Protein AF-A0A842UH55-F1 (afdb_monomer_lite)

Secondary structure (DSSP, 8-state):
--HHHHHHHTTSSSSHHHHHHHHHHHHHHHHHHHHHHHHHHHHHHHHTTSPPHHHHHHHHHHH--

Foldseek 3Di:
DDPLVVCCVVVVDVDSVRVVVVVVVVVVVVVVVVVVVVVVVVVVVVCVPDDDPVVVVVVVVVVVD

Radius of gyration: 24.32 Å; chains: 1; bounding box: 63×19×50 Å

Structure (mmCIF, N/CA/C/O backbone):
data_AF-A0A842UH55-F1
#
_entry.id   AF-A0A842UH55-F1
#
loop_
_atom_site.group_PDB
_atom_site.id
_atom_site.type_symbol
_atom_site.label_atom_id
_atom_site.label_alt_id
_atom_site.label_comp_id
_atom_site.label_asym_id
_atom_site.label_entity_id
_atom_site.label_seq_id
_atom_site.pdbx_PDB_ins_code
_atom_site.Cartn_x
_atom_site.Cartn_y
_atom_site.Cartn_z
_atom_site.occupancy
_atom_site.B_iso_or_equiv
_atom_site.auth_seq_id
_atom_site.auth_comp_id
_atom_site.auth_asym_id
_atom_site.auth_atom_id
_atom_site.pdbx_PDB_model_num
ATOM 1 N N . MET A 1 1 ? -21.989 6.216 8.677 1.00 58.88 1 MET A N 1
ATOM 2 C CA . MET A 1 1 ? -20.921 5.629 9.512 1.00 58.88 1 MET A CA 1
ATOM 3 C C . MET A 1 1 ? -19.641 5.785 8.715 1.00 58.88 1 MET A C 1
ATOM 5 O O . MET A 1 1 ? -19.682 5.493 7.526 1.00 58.88 1 MET A O 1
ATOM 9 N N . ASP A 1 2 ? -18.598 6.361 9.308 1.00 86.56 2 ASP A N 1
ATOM 10 C CA . ASP A 1 2 ? -17.331 6.652 8.627 1.00 86.56 2 ASP A CA 1
ATOM 11 C C . ASP A 1 2 ? -16.643 5.337 8.205 1.00 86.56 2 ASP A C 1
ATOM 13 O O . ASP A 1 2 ? -16.717 4.342 8.930 1.00 86.56 2 ASP A O 1
ATOM 17 N N . GLU A 1 3 ? -16.001 5.292 7.038 1.00 88.94 3 GLU A N 1
ATOM 18 C CA . GLU A 1 3 ? -15.294 4.092 6.549 1.00 88.94 3 GLU A CA 1
ATOM 19 C C . GLU A 1 3 ? -14.174 3.685 7.515 1.00 88.94 3 GLU A C 1
ATOM 21 O O . GLU A 1 3 ? -13.949 2.498 7.761 1.00 88.94 3 GLU A O 1
ATOM 26 N N . LEU A 1 4 ? -13.540 4.682 8.141 1.00 91.12 4 LEU A N 1
ATOM 27 C CA . LEU A 1 4 ? -12.550 4.481 9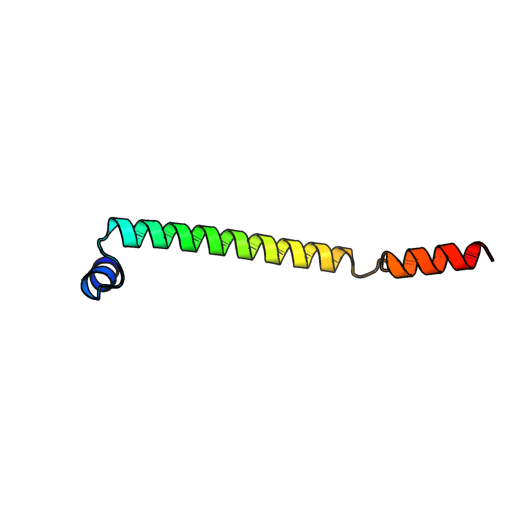.191 1.00 91.12 4 LEU A CA 1
ATOM 28 C C . LEU A 1 4 ? -13.152 3.801 10.431 1.00 91.12 4 LEU A C 1
ATOM 30 O O . LEU A 1 4 ? -12.508 2.962 11.057 1.00 91.12 4 LEU A O 1
ATOM 34 N N . ASP A 1 5 ? -14.395 4.131 10.779 1.00 93.62 5 ASP A N 1
ATOM 35 C CA . ASP A 1 5 ? -15.084 3.504 11.910 1.00 93.62 5 ASP A CA 1
ATOM 36 C C . ASP A 1 5 ? -15.459 2.068 11.612 1.00 93.62 5 ASP A C 1
ATOM 38 O O . ASP A 1 5 ? -15.349 1.211 12.484 1.00 93.62 5 ASP A O 1
ATOM 42 N N . LYS A 1 6 ? -15.863 1.788 10.372 1.00 94.94 6 LYS A N 1
ATOM 43 C CA . LYS A 1 6 ? -16.182 0.432 9.942 1.00 94.94 6 LYS A CA 1
ATOM 44 C C . LYS A 1 6 ? -14.984 -0.499 10.134 1.00 94.94 6 LYS A C 1
ATOM 46 O O . LYS A 1 6 ? -15.132 -1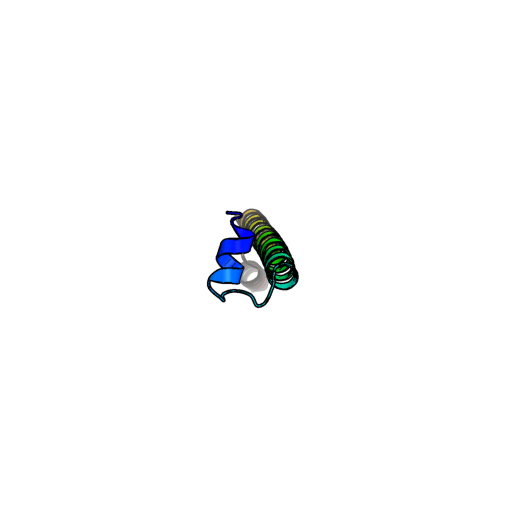.532 10.776 1.00 94.94 6 LYS A O 1
ATOM 51 N N . VAL A 1 7 ? -13.795 -0.108 9.670 1.00 94.19 7 VAL A N 1
ATOM 52 C CA . VAL A 1 7 ? -12.604 -0.973 9.771 1.00 94.19 7 VAL A CA 1
ATOM 53 C C . VAL A 1 7 ? -12.129 -1.180 11.212 1.00 94.19 7 VAL A C 1
ATOM 55 O O . VAL A 1 7 ? -11.596 -2.236 11.543 1.00 94.19 7 VAL A O 1
ATOM 58 N N . VAL A 1 8 ? -12.350 -0.207 12.099 1.00 94.69 8 VAL A N 1
ATOM 59 C CA . VAL A 1 8 ? -12.066 -0.376 13.532 1.00 94.69 8 VAL A CA 1
ATOM 60 C C . VAL A 1 8 ? -13.107 -1.291 14.183 1.00 94.69 8 VAL A C 1
ATOM 62 O O . VAL A 1 8 ? -12.745 -2.209 14.913 1.00 94.69 8 VAL A O 1
ATOM 65 N N . ASN A 1 9 ? -14.393 -1.094 13.882 1.00 95.69 9 ASN A N 1
ATOM 66 C CA . ASN A 1 9 ? -15.490 -1.897 14.433 1.00 95.69 9 ASN A CA 1
ATOM 67 C C . ASN A 1 9 ? -15.449 -3.360 13.967 1.00 95.69 9 ASN A C 1
ATOM 69 O O . ASN A 1 9 ? -15.860 -4.251 14.703 1.00 95.69 9 ASN A O 1
ATOM 73 N N . GLU A 1 10 ? -14.931 -3.616 12.767 1.00 96.00 10 GLU A N 1
ATOM 74 C CA . GLU A 1 10 ? -14.693 -4.963 12.233 1.00 96.00 10 GLU A CA 1
ATOM 75 C C . GLU A 1 10 ? -13.452 -5.640 12.844 1.00 96.00 10 GLU A C 1
ATOM 77 O O . GLU A 1 10 ? -13.179 -6.803 12.555 1.00 96.00 10 GLU A O 1
ATOM 82 N N . GLY A 1 11 ? -12.694 -4.941 13.697 1.00 93.94 11 GLY A N 1
ATOM 83 C CA . GLY A 1 11 ? -11.509 -5.480 14.365 1.00 93.94 11 GLY A CA 1
ATOM 84 C C . GLY A 1 11 ? -10.268 -5.578 13.473 1.00 93.94 11 GLY A C 1
ATOM 85 O O . GLY A 1 11 ? -9.274 -6.169 13.891 1.00 93.94 11 GLY A O 1
ATOM 86 N N . LEU A 1 12 ? -10.291 -4.985 12.271 1.00 94.62 12 LEU A N 1
ATOM 87 C CA . LEU A 1 12 ? -9.121 -4.922 11.383 1.00 94.62 12 LEU A CA 1
ATOM 88 C C . LEU A 1 12 ? -8.003 -4.062 11.987 1.00 94.62 12 LEU A C 1
ATOM 90 O O . LEU A 1 12 ? -6.825 -4.323 11.751 1.00 94.62 12 LEU A O 1
ATOM 94 N N . PHE A 1 13 ? -8.370 -3.055 12.784 1.00 96.69 13 PHE A N 1
ATOM 95 C CA . PHE A 1 13 ? -7.447 -2.198 13.525 1.00 96.69 13 PHE A CA 1
ATOM 96 C C . PHE A 1 13 ? -7.952 -1.978 14.952 1.00 96.69 13 PHE A C 1
ATOM 98 O O . PHE A 1 13 ? -9.155 -1.881 15.185 1.00 96.69 13 PHE A O 1
ATOM 105 N N . ARG A 1 14 ? -7.036 -1.837 15.915 1.00 95.00 14 ARG A N 1
ATOM 106 C CA . ARG A 1 14 ? -7.358 -1.656 17.341 1.00 95.00 14 ARG A CA 1
ATOM 107 C C . ARG A 1 14 ? -7.997 -0.303 17.633 1.00 95.00 14 ARG A C 1
ATOM 109 O O . ARG A 1 14 ? -8.709 -0.164 18.621 1.00 95.00 14 ARG A O 1
ATOM 116 N N . ASN A 1 15 ? -7.680 0.718 16.837 1.00 96.50 15 ASN A N 1
ATOM 117 C CA . ASN A 1 15 ? -8.238 2.064 16.951 1.00 96.50 15 ASN A CA 1
ATOM 118 C C . ASN A 1 15 ? -8.008 2.876 15.664 1.00 96.50 15 ASN A C 1
ATOM 120 O O . ASN A 1 15 ? -7.251 2.479 14.777 1.00 96.50 15 ASN A O 1
ATOM 124 N N . ARG A 1 16 ? -8.638 4.057 15.594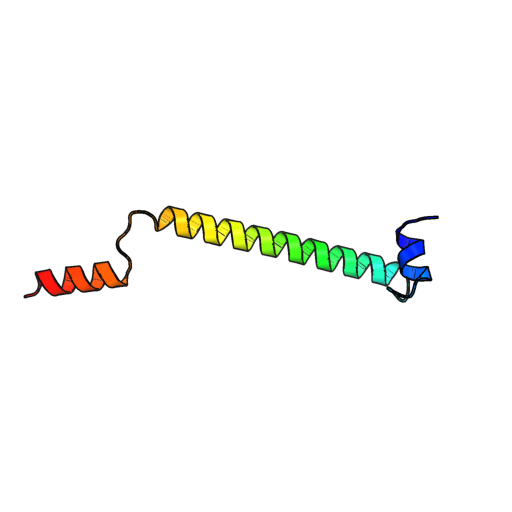 1.00 95.06 16 ARG A N 1
ATOM 125 C CA . ARG A 1 16 ? -8.526 4.983 14.455 1.00 95.06 16 ARG A CA 1
ATOM 126 C C . ARG A 1 16 ? -7.083 5.406 14.169 1.00 95.06 16 ARG A C 1
ATOM 128 O O . ARG A 1 16 ? -6.694 5.485 13.010 1.00 95.06 16 ARG A O 1
ATOM 135 N N . THR A 1 17 ? -6.285 5.660 15.207 1.00 97.19 17 THR A N 1
ATOM 136 C CA . THR A 1 17 ? -4.885 6.086 15.058 1.00 97.19 17 THR A CA 1
ATOM 137 C C . THR A 1 17 ? -4.051 5.018 14.358 1.00 97.19 17 THR A C 1
ATOM 139 O O . THR A 1 17 ? -3.273 5.331 13.460 1.00 97.19 17 THR A O 1
ATOM 142 N N . GLU A 1 18 ? -4.228 3.752 14.730 1.00 96.94 18 GLU A N 1
ATOM 143 C CA . GLU A 1 18 ? -3.560 2.631 14.071 1.00 96.94 18 GLU A CA 1
ATOM 144 C C . GLU A 1 18 ? -3.991 2.497 12.609 1.00 96.94 18 GLU A C 1
ATOM 146 O O . GLU A 1 18 ? -3.130 2.413 11.735 1.00 96.94 18 GLU A O 1
ATOM 151 N N . ALA A 1 19 ? -5.298 2.557 12.337 1.00 96.19 19 ALA A N 1
ATOM 152 C CA . ALA A 1 19 ? -5.833 2.474 10.980 1.00 96.19 19 ALA A CA 1
ATOM 153 C C . ALA A 1 19 ? -5.258 3.568 10.061 1.00 96.19 19 ALA A C 1
ATOM 155 O O . ALA A 1 19 ? -4.821 3.287 8.944 1.00 96.19 19 ALA A O 1
ATOM 156 N N . VAL A 1 20 ? -5.189 4.812 10.547 1.00 96.62 20 VAL A N 1
ATOM 157 C CA . VAL A 1 20 ? -4.614 5.937 9.794 1.00 96.62 20 VAL A CA 1
ATOM 158 C C . VAL A 1 20 ? -3.112 5.753 9.577 1.00 96.62 20 VAL A C 1
ATOM 160 O O . VAL A 1 20 ? -2.630 5.924 8.456 1.00 96.62 20 VAL A O 1
ATOM 163 N N . ASN A 1 21 ? -2.365 5.376 10.618 1.00 97.56 21 ASN A N 1
ATOM 164 C CA . ASN A 1 21 ? -0.918 5.187 10.516 1.00 97.56 21 ASN A CA 1
ATOM 165 C C . ASN A 1 21 ? -0.555 4.083 9.517 1.00 97.56 21 ASN A C 1
ATOM 167 O O . ASN A 1 21 ? 0.350 4.265 8.698 1.00 97.56 21 ASN A O 1
ATOM 171 N N . GLU A 1 22 ? -1.271 2.960 9.544 1.00 96.81 22 GLU A N 1
ATOM 172 C CA . GLU A 1 22 ? -1.054 1.881 8.581 1.00 96.81 22 GLU A CA 1
ATOM 173 C C . GLU A 1 22 ? -1.506 2.269 7.170 1.00 96.81 22 GLU A C 1
ATOM 175 O O . GLU A 1 22 ? -0.803 1.966 6.203 1.00 96.81 22 GLU A O 1
ATOM 180 N N . GLY A 1 23 ? -2.587 3.043 7.031 1.00 96.25 23 GLY A N 1
ATOM 181 C CA . GLY A 1 23 ? -2.985 3.634 5.752 1.00 96.25 23 GLY A CA 1
ATOM 182 C C . GLY A 1 23 ? -1.878 4.497 5.134 1.00 96.25 23 GLY A C 1
ATOM 183 O O . GLY A 1 23 ? -1.498 4.298 3.977 1.00 96.25 23 GLY A O 1
ATOM 184 N N . ILE A 1 24 ? -1.285 5.402 5.918 1.00 97.75 24 ILE A N 1
ATOM 185 C CA . ILE A 1 24 ? -0.153 6.235 5.479 1.00 97.75 24 ILE A CA 1
ATOM 186 C C . ILE A 1 24 ? 1.053 5.363 5.112 1.00 97.75 24 ILE A C 1
ATOM 188 O O . ILE A 1 24 ? 1.672 5.570 4.065 1.00 97.75 24 ILE A O 1
ATOM 192 N N . ARG A 1 25 ? 1.378 4.352 5.927 1.00 98.06 25 ARG A N 1
ATOM 193 C CA . ARG A 1 25 ? 2.495 3.434 5.655 1.00 98.06 25 ARG A CA 1
ATOM 194 C C . ARG A 1 25 ? 2.316 2.711 4.318 1.00 98.06 25 ARG A C 1
ATOM 196 O O . ARG A 1 25 ? 3.272 2.601 3.546 1.00 98.06 25 ARG A O 1
ATOM 203 N N . LEU A 1 26 ? 1.106 2.236 4.029 1.00 97.50 26 LEU A N 1
ATOM 204 C CA . LEU A 1 26 ? 0.775 1.565 2.771 1.00 97.50 26 LEU A CA 1
ATOM 205 C C . LEU A 1 26 ? 0.860 2.518 1.575 1.00 97.50 26 LEU A C 1
ATOM 207 O O . LEU A 1 26 ? 1.432 2.149 0.547 1.00 97.50 26 LEU A O 1
ATOM 211 N N . LEU A 1 27 ? 0.372 3.752 1.716 1.00 97.94 27 LEU A N 1
ATOM 212 C CA . LEU A 1 27 ? 0.477 4.779 0.676 1.00 97.94 27 LEU A CA 1
ATOM 213 C C . LEU A 1 27 ? 1.936 5.088 0.324 1.00 97.94 27 LEU A C 1
ATOM 215 O O . LEU A 1 27 ? 2.297 5.091 -0.856 1.00 97.94 27 LEU A O 1
ATOM 219 N N . VAL A 1 28 ? 2.791 5.271 1.334 1.00 98.00 28 VAL A N 1
ATOM 220 C CA . VAL A 1 28 ? 4.231 5.495 1.136 1.00 98.00 28 VAL A CA 1
ATOM 221 C C . VAL A 1 28 ? 4.873 4.307 0.416 1.00 98.00 28 VAL A C 1
ATOM 223 O O . VAL A 1 28 ? 5.597 4.496 -0.561 1.00 98.00 28 VAL A O 1
ATOM 226 N N . ARG A 1 29 ? 4.577 3.070 0.840 1.00 98.00 29 ARG A N 1
ATOM 227 C CA . ARG A 1 29 ? 5.094 1.856 0.182 1.00 98.00 29 ARG A CA 1
ATOM 228 C C . ARG A 1 29 ? 4.668 1.770 -1.281 1.00 98.00 29 ARG A C 1
ATOM 230 O O . ARG A 1 29 ? 5.503 1.477 -2.135 1.00 98.00 29 ARG A O 1
ATOM 237 N N . ARG A 1 30 ? 3.399 2.062 -1.579 1.00 98.12 30 ARG A N 1
ATOM 238 C CA . ARG A 1 30 ? 2.872 2.068 -2.948 1.00 98.12 30 ARG A CA 1
ATOM 239 C C . ARG A 1 30 ? 3.593 3.091 -3.819 1.00 98.12 30 ARG A C 1
ATOM 241 O O . ARG A 1 30 ? 3.995 2.759 -4.930 1.00 98.12 30 ARG A O 1
ATOM 248 N N . TYR A 1 31 ? 3.784 4.312 -3.321 1.00 97.75 31 TYR A N 1
ATOM 249 C CA . TY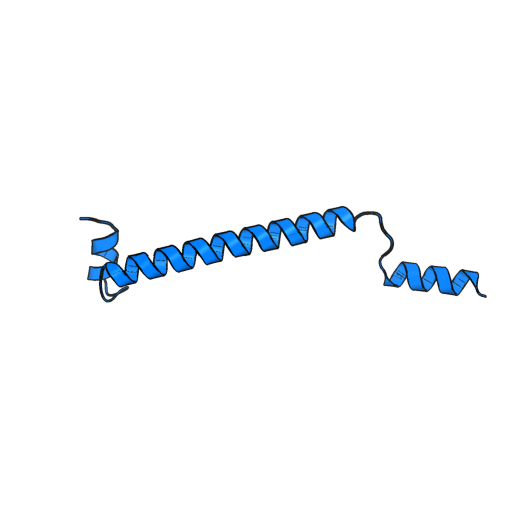R A 1 31 ? 4.481 5.355 -4.073 1.00 97.75 31 TYR A CA 1
ATOM 250 C C . TYR A 1 31 ? 5.935 4.969 -4.372 1.00 97.75 31 TYR A C 1
ATOM 252 O O . TYR A 1 31 ? 6.392 5.092 -5.509 1.00 97.75 31 TYR A O 1
ATOM 260 N N . SER A 1 32 ? 6.639 4.420 -3.380 1.00 97.38 32 SER A N 1
ATOM 261 C CA . SER A 1 32 ? 7.998 3.905 -3.559 1.00 97.38 32 SER A CA 1
ATOM 262 C C . SER A 1 32 ? 8.061 2.788 -4.603 1.00 97.38 32 SER A C 1
ATOM 264 O O . SER A 1 32 ? 8.939 2.807 -5.462 1.00 97.38 32 SER A O 1
ATOM 266 N N . ALA A 1 33 ? 7.113 1.846 -4.578 1.00 97.69 33 ALA A N 1
ATOM 267 C CA . ALA A 1 33 ? 7.048 0.759 -5.554 1.00 97.69 33 ALA A CA 1
ATOM 268 C C . ALA A 1 33 ? 6.836 1.277 -6.988 1.00 97.69 33 ALA A C 1
ATOM 270 O O . ALA A 1 33 ? 7.542 0.849 -7.898 1.00 97.69 33 ALA A O 1
ATOM 271 N N . ILE A 1 34 ? 5.937 2.250 -7.179 1.00 97.88 34 ILE A N 1
ATOM 272 C CA . ILE A 1 34 ? 5.718 2.899 -8.482 1.00 97.88 34 ILE A CA 1
ATOM 273 C C . ILE A 1 34 ? 7.012 3.545 -8.983 1.00 97.88 34 ILE A C 1
ATOM 275 O O . ILE A 1 34 ? 7.421 3.313 -10.116 1.00 97.88 34 ILE A O 1
ATOM 279 N N . LYS A 1 35 ? 7.715 4.298 -8.128 1.00 96.88 35 LYS A N 1
ATOM 280 C CA . LYS A 1 35 ? 8.976 4.957 -8.503 1.00 96.88 35 LYS A CA 1
ATOM 281 C C . LYS A 1 35 ? 10.081 3.972 -8.880 1.00 96.88 35 LYS A C 1
ATOM 283 O O . LYS A 1 35 ? 10.889 4.273 -9.760 1.00 96.88 35 LYS A O 1
ATOM 288 N N . ILE A 1 36 ? 10.125 2.812 -8.226 1.00 96.00 36 ILE A N 1
ATOM 289 C CA . ILE A 1 36 ? 11.037 1.723 -8.589 1.00 96.00 36 ILE A CA 1
ATOM 290 C C . ILE A 1 36 ? 10.664 1.158 -9.963 1.00 96.00 36 ILE A C 1
ATOM 292 O O . ILE A 1 36 ? 11.552 1.034 -10.803 1.00 9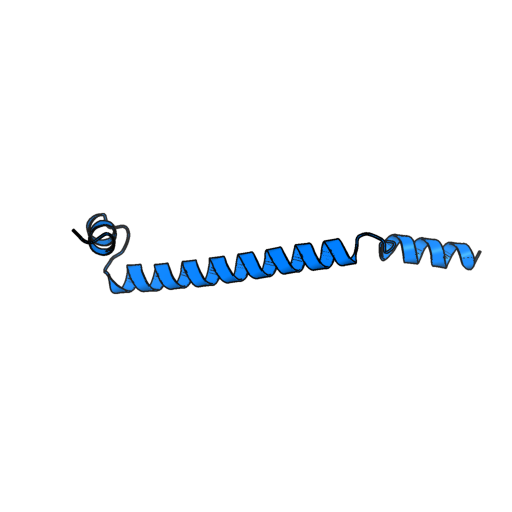6.00 36 ILE A O 1
ATOM 296 N N . GLY A 1 37 ? 9.380 0.884 -10.214 1.00 94.75 37 GLY A N 1
ATOM 297 C CA . GLY A 1 37 ? 8.887 0.415 -11.514 1.00 94.75 37 GLY A CA 1
ATOM 298 C C . GLY A 1 37 ? 9.257 1.367 -12.652 1.00 94.75 37 GLY A C 1
ATOM 299 O O . GLY A 1 37 ? 9.958 0.971 -13.578 1.00 94.75 37 GLY A O 1
ATOM 300 N N . GLU A 1 38 ? 8.939 2.655 -12.502 1.00 94.50 38 GLU A N 1
ATOM 301 C CA . GLU A 1 38 ? 9.320 3.690 -13.473 1.00 94.50 38 GLU A CA 1
ATOM 302 C C . GLU A 1 38 ? 10.846 3.744 -13.700 1.00 94.50 38 GLU A C 1
ATOM 304 O O . GLU A 1 38 ? 11.327 4.068 -14.785 1.00 94.50 38 GLU A O 1
ATOM 309 N N . ARG A 1 39 ? 11.654 3.485 -12.660 1.00 92.69 39 ARG A N 1
ATOM 310 C CA . ARG A 1 39 ? 13.118 3.462 -12.789 1.00 92.69 39 ARG A CA 1
ATOM 311 C C . ARG A 1 39 ? 13.588 2.250 -13.587 1.00 92.69 39 ARG A C 1
ATOM 313 O O . ARG A 1 39 ? 14.515 2.407 -14.378 1.00 92.69 39 ARG A O 1
ATOM 320 N N . ILE A 1 40 ? 12.985 1.084 -13.371 1.00 91.50 40 ILE A N 1
ATOM 321 C CA . ILE A 1 40 ? 13.277 -0.138 -14.128 1.00 91.50 40 ILE A CA 1
ATOM 322 C C . ILE A 1 40 ? 12.923 0.072 -15.600 1.00 91.50 40 ILE A C 1
ATOM 324 O O . ILE A 1 40 ? 13.770 -0.172 -16.454 1.00 91.50 40 ILE A O 1
ATOM 328 N N . GLU A 1 41 ? 11.738 0.607 -15.891 1.00 90.69 41 GLU A N 1
ATOM 329 C CA . GLU A 1 41 ? 11.294 0.909 -17.258 1.00 90.69 41 GLU A CA 1
ATOM 330 C C . GLU A 1 41 ? 12.267 1.860 -17.964 1.00 90.69 41 GLU A C 1
ATOM 332 O O . GLU A 1 41 ? 12.799 1.523 -19.018 1.00 90.69 41 GLU A O 1
ATOM 337 N N . ARG A 1 42 ? 12.636 2.981 -17.326 1.00 88.69 42 ARG A N 1
ATOM 338 C CA . ARG A 1 42 ? 13.631 3.917 -17.885 1.00 88.69 42 ARG A CA 1
ATOM 339 C C . ARG A 1 42 ? 14.999 3.282 -18.135 1.00 88.69 42 ARG A C 1
ATOM 341 O O . ARG A 1 42 ? 15.709 3.697 -19.048 1.00 88.69 42 ARG A O 1
ATOM 348 N N . LEU A 1 43 ? 15.439 2.357 -17.281 1.00 83.50 43 LEU A N 1
ATOM 349 C CA . LEU A 1 43 ? 16.707 1.647 -17.482 1.00 83.50 43 LEU A CA 1
ATOM 350 C C . LEU A 1 43 ? 16.602 0.643 -18.631 1.00 83.50 43 LEU A C 1
ATOM 352 O O . LEU A 1 43 ? 17.542 0.539 -19.413 1.00 83.50 43 LEU A O 1
ATOM 356 N N . SER A 1 44 ? 15.460 -0.034 -18.754 1.00 78.69 44 SER A N 1
ATOM 357 C CA . SER A 1 44 ? 15.160 -0.932 -19.866 1.00 78.69 44 SER A CA 1
ATOM 358 C C . SER A 1 44 ? 15.162 -0.172 -21.189 1.00 78.69 44 SER A C 1
ATOM 360 O O . SER A 1 44 ? 15.903 -0.542 -22.089 1.00 78.69 44 SER A O 1
ATOM 362 N N . GLU A 1 45 ? 14.432 0.941 -21.293 1.00 78.56 45 GLU A N 1
ATOM 363 C CA . GLU A 1 45 ? 14.400 1.794 -22.492 1.00 78.56 45 GLU A CA 1
ATOM 364 C C . GLU A 1 45 ? 15.792 2.303 -22.889 1.00 78.56 45 GLU A C 1
ATOM 366 O O . GLU A 1 45 ? 16.137 2.313 -24.065 1.00 78.56 45 GLU A O 1
ATOM 371 N N . LYS A 1 46 ? 16.634 2.671 -21.914 1.00 68.56 46 LYS A N 1
ATOM 372 C CA . LYS A 1 46 ? 18.035 3.058 -22.165 1.00 68.56 46 LYS A CA 1
ATOM 373 C C . LYS A 1 46 ? 18.930 1.892 -22.598 1.00 68.56 46 LYS A C 1
ATOM 375 O O . LYS A 1 46 ? 20.006 2.136 -23.145 1.00 68.56 46 LYS A O 1
ATOM 380 N N . GLY A 1 47 ? 18.534 0.660 -22.285 1.00 62.22 47 GLY A N 1
ATOM 381 C CA . GLY A 1 47 ? 19.214 -0.572 -22.676 1.00 62.22 47 GLY A CA 1
ATOM 382 C C . GLY A 1 47 ? 18.772 -1.101 -24.041 1.00 62.22 47 GLY A C 1
ATOM 383 O O . GLY A 1 47 ? 19.547 -1.802 -24.685 1.00 62.22 47 GLY A O 1
ATOM 384 N N . VAL A 1 48 ? 17.578 -0.733 -24.521 1.00 54.38 48 VAL A N 1
ATOM 385 C CA . VAL A 1 48 ? 17.117 -1.062 -25.877 1.00 54.38 48 VAL A CA 1
ATOM 386 C C . VAL A 1 48 ? 18.016 -0.337 -26.884 1.00 54.38 48 VAL A C 1
ATOM 388 O O . VAL A 1 48 ? 17.902 0.867 -27.093 1.00 54.38 48 VAL A O 1
ATOM 391 N N . GLY A 1 49 ? 18.955 -1.076 -27.480 1.00 57.25 49 GLY A N 1
ATOM 392 C CA . GLY A 1 49 ? 19.890 -0.578 -28.494 1.00 57.25 49 GLY A CA 1
ATOM 393 C C . GLY A 1 49 ? 21.356 -0.490 -28.060 1.00 57.25 49 GLY A C 1
ATOM 394 O O . GLY A 1 49 ? 22.190 -0.104 -28.876 1.00 57.25 49 GLY A O 1
ATOM 395 N N . LYS A 1 50 ? 21.703 -0.859 -26.819 1.00 58.53 50 LYS A N 1
ATOM 396 C CA . LYS A 1 50 ? 23.104 -1.087 -26.430 1.00 58.53 50 LYS A CA 1
ATOM 397 C C . LYS A 1 50 ? 23.364 -2.590 -26.344 1.00 58.53 50 LYS A C 1
ATOM 399 O O . LYS A 1 50 ? 22.540 -3.273 -25.734 1.00 58.53 50 LYS A O 1
ATOM 404 N N . PRO A 1 51 ? 24.477 -3.105 -26.907 1.00 59.00 51 PRO A N 1
ATOM 405 C CA . PRO A 1 51 ? 24.870 -4.485 -26.659 1.00 59.00 51 PRO A CA 1
ATOM 406 C C . PRO A 1 51 ? 24.931 -4.685 -25.148 1.00 59.00 51 PRO A C 1
ATOM 408 O O . PRO A 1 51 ? 25.380 -3.797 -24.408 1.00 59.00 51 PRO A O 1
ATOM 411 N N . SER A 1 52 ? 24.422 -5.821 -24.676 1.00 68.75 52 SER A N 1
ATOM 412 C CA . SER A 1 52 ? 24.559 -6.170 -23.267 1.00 68.75 52 SER A CA 1
ATOM 413 C C . SER A 1 52 ? 26.035 -6.067 -22.871 1.00 68.75 52 SER A C 1
ATOM 415 O O . SER A 1 52 ? 26.925 -6.270 -23.695 1.00 68.75 52 SER A O 1
ATOM 417 N N . VAL A 1 53 ? 26.327 -5.761 -21.603 1.00 66.25 53 VAL A N 1
ATOM 418 C CA . VAL A 1 53 ? 27.722 -5.737 -21.109 1.00 66.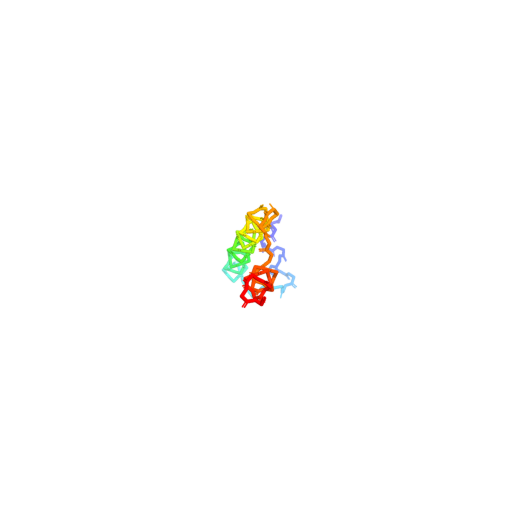25 53 VAL A CA 1
ATOM 419 C C . VAL A 1 53 ? 28.442 -7.045 -21.466 1.00 66.25 53 VAL A C 1
ATOM 421 O O . VAL A 1 53 ? 29.632 -7.047 -21.761 1.00 66.25 53 VAL A O 1
ATOM 424 N N . THR A 1 54 ? 27.693 -8.147 -21.507 1.00 67.00 54 THR A N 1
ATOM 425 C CA . THR A 1 54 ? 28.145 -9.455 -21.968 1.00 67.00 54 THR A CA 1
ATOM 426 C C . THR A 1 54 ? 28.495 -9.470 -23.459 1.00 67.00 54 THR A C 1
ATOM 428 O O . THR A 1 54 ? 29.596 -9.884 -23.796 1.00 67.00 54 THR A O 1
ATOM 431 N N . GLU A 1 55 ? 27.627 -8.995 -24.355 1.00 68.12 55 GLU A N 1
ATOM 432 C CA . GLU A 1 55 ? 27.925 -8.903 -25.797 1.00 68.12 55 GLU A CA 1
ATOM 433 C C . GLU A 1 55 ? 29.088 -7.958 -26.098 1.00 68.12 55 GLU A C 1
ATOM 435 O O . GLU A 1 55 ? 29.958 -8.310 -26.885 1.00 68.12 55 GLU A O 1
ATOM 440 N N . ALA A 1 56 ? 29.158 -6.805 -25.427 1.00 74.88 56 ALA A N 1
ATOM 441 C CA . ALA A 1 56 ? 30.268 -5.868 -25.583 1.00 74.88 56 ALA A CA 1
ATOM 442 C C . ALA A 1 56 ? 31.612 -6.496 -25.172 1.00 74.88 56 ALA A C 1
ATOM 444 O O . ALA A 1 56 ? 32.635 -6.248 -25.805 1.00 74.88 56 ALA A O 1
ATOM 445 N N . LEU A 1 57 ? 31.609 -7.347 -24.140 1.00 71.69 57 LEU A N 1
ATOM 446 C CA . LEU A 1 57 ? 32.794 -8.092 -23.716 1.00 71.69 57 LEU A CA 1
ATOM 447 C C . LEU A 1 57 ? 33.170 -9.203 -24.714 1.00 71.69 57 LEU A C 1
ATOM 449 O O . LEU A 1 57 ? 34.352 -9.475 -24.907 1.00 71.69 57 LEU A O 1
ATOM 453 N N . PHE A 1 58 ? 32.185 -9.845 -25.349 1.00 72.94 58 PHE A N 1
ATOM 454 C CA . PHE A 1 58 ? 32.424 -10.857 -26.383 1.00 72.94 58 PHE A CA 1
ATOM 455 C C . PHE A 1 58 ? 32.946 -10.258 -27.696 1.00 72.94 58 PHE A C 1
ATOM 457 O O . PHE A 1 58 ? 33.809 -10.869 -28.319 1.00 72.94 58 PHE A O 1
ATOM 464 N N . GLU A 1 59 ? 32.452 -9.088 -28.106 1.00 72.56 59 GLU A N 1
ATOM 465 C CA . GLU A 1 59 ? 32.936 -8.354 -29.286 1.00 72.56 59 GLU A CA 1
ATOM 466 C C . GLU A 1 59 ? 34.375 -7.868 -29.084 1.00 72.56 59 GLU A C 1
ATOM 468 O O . GLU A 1 59 ? 35.234 -8.174 -29.904 1.00 72.56 59 GLU A O 1
ATOM 473 N N . ALA A 1 60 ? 34.670 -7.227 -27.946 1.00 73.88 60 ALA A N 1
ATOM 474 C CA . ALA A 1 60 ? 36.023 -6.760 -27.632 1.00 73.88 60 ALA A CA 1
ATOM 475 C C . ALA A 1 60 ? 37.057 -7.898 -27.652 1.00 73.88 60 ALA A C 1
ATOM 477 O O . ALA A 1 60 ? 38.192 -7.708 -28.064 1.00 73.88 60 ALA A O 1
ATOM 478 N N . ARG A 1 61 ? 36.656 -9.110 -27.250 1.00 70.38 61 ARG A N 1
ATOM 479 C CA . ARG A 1 61 ? 37.538 -10.281 -27.258 1.00 70.38 61 ARG A CA 1
ATOM 480 C C . ARG A 1 61 ? 37.747 -10.889 -28.649 1.00 70.38 61 ARG A C 1
ATOM 482 O O . ARG A 1 61 ? 38.705 -11.625 -28.824 1.00 70.38 61 ARG A O 1
ATOM 489 N N . LYS A 1 62 ? 36.860 -10.621 -29.614 1.00 66.25 62 LYS A N 1
ATOM 490 C CA . LYS A 1 62 ? 37.016 -11.058 -31.012 1.00 66.25 62 LYS A CA 1
ATOM 491 C C . LYS A 1 62 ? 37.902 -10.129 -31.838 1.00 66.25 62 LYS A C 1
ATOM 493 O O . LYS A 1 62 ? 38.396 -10.569 -32.862 1.00 66.25 62 LYS A O 1
ATOM 498 N N . GLU A 1 63 ? 38.047 -8.866 -31.443 1.00 62.56 63 GLU A N 1
ATOM 499 C CA . GLU A 1 63 ? 38.948 -7.919 -32.119 1.00 62.56 63 GLU A CA 1
ATOM 500 C C . GLU A 1 63 ? 40.424 -8.122 -31.730 1.00 62.56 63 GLU A C 1
ATOM 502 O O . GLU A 1 63 ? 41.306 -7.674 -32.460 1.00 62.56 63 GLU A O 1
ATOM 507 N N . ASP A 1 64 ? 40.687 -8.810 -30.612 1.00 55.28 64 ASP A N 1
ATOM 508 C CA . ASP A 1 64 ? 42.034 -9.113 -30.104 1.00 55.28 64 ASP A CA 1
ATOM 509 C C . ASP A 1 64 ? 42.640 -10.434 -30.656 1.00 55.28 64 ASP A C 1
ATOM 511 O O . ASP A 1 64 ? 43.823 -10.689 -30.411 1.00 55.28 64 ASP A O 1
ATOM 515 N N . ASP A 1 65 ? 41.868 -11.250 -31.394 1.00 51.88 65 ASP A N 1
ATOM 516 C CA . ASP A 1 65 ? 42.296 -12.499 -32.073 1.00 51.88 65 ASP A CA 1
ATOM 517 C C . ASP A 1 65 ? 42.423 -12.299 -33.600 1.00 51.88 65 ASP A C 1
ATOM 519 O O . ASP A 1 65 ? 43.413 -12.800 -34.190 1.00 51.88 65 ASP A O 1
#

Sequence (65 aa):
MDELDKVVNEGLFRNRTEAVNEGIRLLVRRYSAIKIGERIERLSEKGVGKPSVTEALFEARKEDD

pLDDT: mean 84.75, std 14.82, range [51.88, 98.12]